Protein AF-A0A1B6MBL8-F1 (afdb_monomer)

InterPro domains:
  IPR002350 Kazal domain [PS51465] (46-97)
  IPR002350 Kazal domain [SM00280] (51-95)
  IPR036058 Kazal domain superfamily [SSF100895] (53-96)

Nearest PDB structures (foldseek):
  2n71-assembly1_A  TM=7.322E-01  e=5.851E-02  Cenchritis muricatus
  2xrc-assembly3_C  TM=9.035E-01  e=1.266E+00  Homo sapiens

pLDDT: mean 73.97, std 19.24, range [43.72, 96.44]

Secondary structure (DSSP, 8-state):
----------------------------TT-----S---S-TT--EE---SS----------EEETTS-EESSHHHHHHHHHTT----EEESS-TT----

Mean predicted aligned error: 16.82 Å

Solvent-accessible surface area (backbone atoms only — not comparable to full-atom values): 6920 Å² total; per-residue (Å²): 138,83,87,84,81,89,84,88,73,95,76,88,79,88,79,91,67,86,77,75,75,74,74,73,80,78,77,69,90,81,69,80,84,72,84,81,85,79,78,96,54,97,81,67,66,58,42,81,78,62,104,59,94,67,91,64,75,91,62,81,52,35,20,9,32,70,76,67,37,17,18,35,19,64,52,52,44,52,41,34,36,75,68,69,42,91,57,48,80,72,40,94,33,44,48,89,64,80,76,126

Structure (mmCIF, N/CA/C/O backbone):
data_AF-A0A1B6MBL8-F1
#
_entry.id   AF-A0A1B6MBL8-F1
#
loop_
_atom_site.group_PDB
_atom_site.id
_atom_site.type_symbol
_atom_site.label_atom_id
_atom_site.label_alt_id
_atom_site.label_comp_id
_atom_site.label_asym_id
_atom_site.label_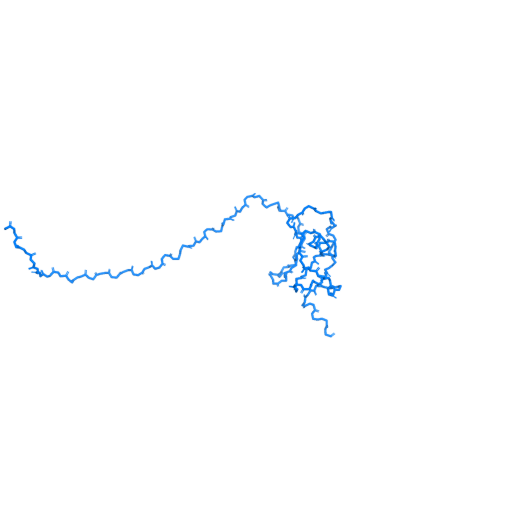entity_id
_atom_site.label_seq_id
_atom_site.pdbx_PDB_ins_code
_atom_site.Cartn_x
_atom_site.Cartn_y
_atom_site.Cartn_z
_atom_site.occupancy
_atom_site.B_iso_or_equiv
_atom_site.auth_seq_id
_atom_site.auth_comp_id
_atom_site.auth_asym_id
_atom_site.auth_atom_id
_atom_site.pdbx_PDB_model_num
ATOM 1 N N . MET A 1 1 ? -51.247 50.653 -36.278 1.00 47.12 1 MET A N 1
ATOM 2 C CA . MET A 1 1 ? -51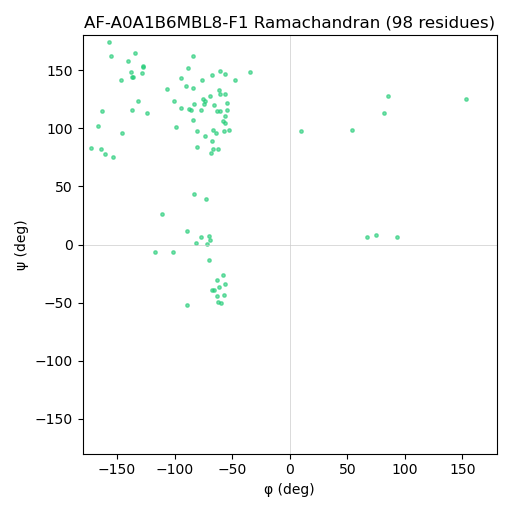.843 49.731 -37.276 1.00 47.12 1 MET A CA 1
ATOM 3 C C . MET A 1 1 ? -50.724 48.766 -37.679 1.00 47.12 1 MET A C 1
ATOM 5 O O . MET A 1 1 ? -49.795 49.215 -38.327 1.00 47.12 1 MET A O 1
ATOM 9 N N . LYS A 1 2 ? -50.604 47.533 -37.182 1.00 44.69 2 LYS A N 1
ATOM 10 C CA . LYS A 1 2 ? -51.530 46.403 -37.313 1.00 44.69 2 LYS A CA 1
ATOM 11 C C . LYS A 1 2 ? -51.813 45.733 -35.959 1.00 44.69 2 LYS A C 1
ATOM 13 O O . LYS A 1 2 ? -50.906 45.296 -35.263 1.00 44.69 2 LYS A O 1
ATOM 18 N N . VAL A 1 3 ? -53.102 45.686 -35.645 1.00 47.56 3 VAL A N 1
ATOM 19 C CA . VAL A 1 3 ? -53.762 44.751 -34.729 1.00 47.56 3 VAL A CA 1
ATOM 20 C C . VAL A 1 3 ? -53.564 43.343 -35.285 1.00 47.56 3 VAL A C 1
ATOM 22 O O . VAL A 1 3 ? -53.759 43.206 -36.481 1.00 47.56 3 VAL A O 1
ATOM 25 N N . TYR A 1 4 ? -53.170 42.361 -34.470 1.00 48.66 4 TYR A N 1
ATOM 26 C CA . TYR A 1 4 ? -53.660 40.970 -34.502 1.00 48.66 4 TYR A CA 1
ATOM 27 C C . TYR A 1 4 ? -53.088 40.225 -33.290 1.00 48.66 4 TYR A C 1
ATOM 29 O O . TYR A 1 4 ? -52.061 39.554 -33.347 1.00 48.66 4 TYR A O 1
ATOM 37 N N . LEU A 1 5 ? -53.774 40.404 -32.163 1.00 50.22 5 LEU A N 1
ATOM 38 C CA . LEU A 1 5 ? -53.786 39.448 -31.068 1.00 50.22 5 LEU A CA 1
ATOM 39 C C . LEU A 1 5 ? -54.952 38.478 -31.326 1.00 50.22 5 LEU A C 1
ATOM 41 O O . LEU A 1 5 ? -56.055 38.931 -31.622 1.00 50.22 5 LEU A O 1
ATOM 45 N N . LEU A 1 6 ? -54.676 37.186 -31.109 1.00 52.91 6 LEU A N 1
ATOM 46 C CA . LEU A 1 6 ? -55.602 36.051 -30.944 1.00 52.91 6 LEU A CA 1
ATOM 47 C C . LEU A 1 6 ? -56.165 35.411 -32.231 1.00 52.91 6 LEU A C 1
ATOM 49 O O . LEU A 1 6 ? -56.946 36.026 -32.943 1.00 52.91 6 LEU A O 1
ATOM 53 N N . PHE A 1 7 ? -55.780 34.152 -32.493 1.00 50.84 7 PHE A N 1
ATOM 54 C CA . PHE A 1 7 ? -56.649 32.956 -32.585 1.00 50.84 7 PHE A CA 1
ATOM 55 C C . PHE A 1 7 ? -56.063 31.865 -33.504 1.00 50.84 7 PHE A C 1
ATOM 57 O O . PHE A 1 7 ? -55.838 32.093 -34.687 1.00 50.84 7 PHE A O 1
ATOM 64 N N . GLY A 1 8 ? -55.930 30.651 -32.955 1.00 49.12 8 GLY A N 1
ATOM 65 C CA . GLY A 1 8 ? -55.689 29.402 -33.692 1.00 49.12 8 GLY A CA 1
ATOM 66 C C . GLY A 1 8 ? -54.207 29.155 -33.976 1.00 49.12 8 GLY A C 1
ATOM 67 O O . GLY A 1 8 ? -53.523 30.004 -34.514 1.00 49.12 8 GLY A O 1
ATOM 68 N N . VAL A 1 9 ? -53.596 28.021 -33.670 1.00 53.81 9 VAL A N 1
ATOM 69 C CA . VAL A 1 9 ? -54.101 26.676 -33.405 1.00 53.81 9 VAL A CA 1
ATOM 70 C C . VAL A 1 9 ? -52.916 25.993 -32.711 1.00 53.81 9 VAL A C 1
ATOM 72 O O . VAL A 1 9 ? -51.808 25.984 -33.235 1.00 53.81 9 VAL A O 1
ATOM 75 N N . LEU A 1 10 ? -53.033 25.605 -31.444 1.00 59.38 10 LEU A N 1
ATOM 76 C CA . LEU A 1 10 ? -53.099 24.190 -31.074 1.00 59.38 10 LEU A CA 1
ATOM 77 C C . LEU A 1 10 ? -52.786 23.247 -32.249 1.00 59.38 10 LEU A C 1
ATOM 79 O O . LEU A 1 10 ? -53.686 22.981 -33.023 1.00 59.38 10 LEU A O 1
ATOM 83 N N . TRP A 1 11 ? -51.550 22.761 -32.355 1.00 53.91 11 TRP A N 1
ATOM 84 C CA . TRP A 1 11 ? -51.142 21.464 -32.928 1.00 53.91 11 TRP A CA 1
ATOM 85 C C . TRP A 1 11 ? -49.703 21.243 -32.420 1.00 53.91 11 TRP A C 1
ATOM 87 O O . TRP A 1 11 ? -48.753 21.844 -32.903 1.00 53.91 11 TRP A O 1
ATOM 97 N N . LEU A 1 12 ? -49.564 20.741 -31.191 1.00 55.47 12 LEU A N 1
A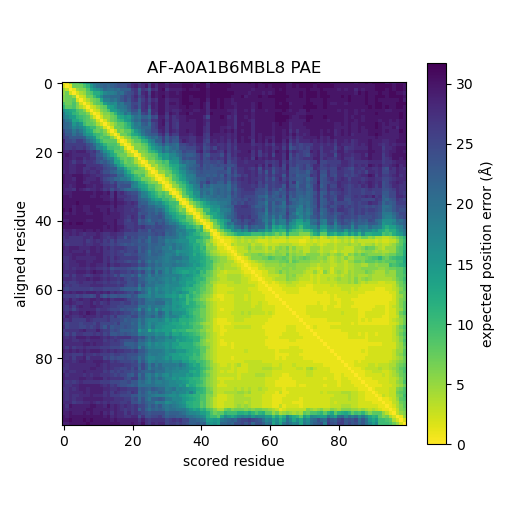TOM 98 C CA . LEU A 1 12 ? -49.195 19.345 -30.934 1.00 55.47 12 LEU A CA 1
ATOM 99 C C . LEU A 1 12 ? -47.908 18.930 -31.656 1.00 55.47 12 LEU A C 1
ATOM 101 O O . LEU A 1 12 ? -47.955 18.521 -32.808 1.00 55.47 12 LEU A O 1
ATOM 105 N N . ALA A 1 13 ? -46.792 18.944 -30.930 1.00 54.47 13 ALA A N 1
ATOM 106 C CA . ALA A 1 13 ? -45.857 17.822 -30.927 1.00 54.47 13 ALA A CA 1
ATOM 107 C C . ALA A 1 13 ? -44.871 17.992 -29.767 1.00 54.47 13 ALA A C 1
ATOM 109 O O . ALA A 1 13 ? -43.936 18.787 -29.804 1.00 54.47 13 ALA A O 1
ATOM 110 N N . VAL A 1 14 ? -45.153 17.229 -28.721 1.00 59.94 14 VAL A N 1
ATOM 111 C CA . VAL A 1 14 ? -44.205 16.742 -27.725 1.00 59.94 14 VAL A CA 1
ATOM 112 C C . VAL A 1 14 ? -42.953 16.154 -28.385 1.00 59.94 14 VAL A C 1
ATOM 114 O O . VAL A 1 14 ? -43.051 15.464 -29.397 1.00 59.94 14 VAL A O 1
ATOM 117 N N . ALA A 1 15 ? -41.794 16.392 -27.776 1.00 57.00 15 ALA A N 1
ATOM 118 C CA . ALA A 1 15 ? -40.650 15.487 -27.828 1.00 57.00 15 ALA A CA 1
ATOM 119 C C . ALA A 1 15 ? -39.717 15.816 -26.658 1.00 57.00 15 ALA A C 1
ATOM 121 O O . ALA A 1 15 ? -38.698 16.494 -26.783 1.00 57.00 15 ALA A O 1
ATOM 122 N N . ASP A 1 16 ? -40.117 15.344 -25.488 1.00 63.78 16 ASP A N 1
ATOM 123 C CA . ASP A 1 16 ? -39.240 15.044 -24.370 1.00 63.78 16 ASP A CA 1
ATOM 124 C C . ASP A 1 16 ? -38.139 14.089 -24.850 1.00 63.78 16 ASP A C 1
ATOM 126 O O . ASP A 1 16 ? -38.382 12.952 -25.246 1.00 63.78 16 ASP A O 1
ATOM 130 N N . ALA A 1 17 ? -36.897 14.557 -24.808 1.00 58.34 17 ALA A N 1
ATOM 131 C CA . ALA A 1 17 ? -35.741 13.682 -24.824 1.00 58.34 17 ALA A CA 1
ATOM 132 C C . ALA A 1 17 ? -34.657 14.324 -23.968 1.00 58.34 17 ALA A C 1
ATOM 134 O O . ALA A 1 17 ? -33.890 15.179 -24.414 1.00 58.34 17 ALA A O 1
ATOM 135 N N . SER A 1 18 ? -34.593 13.899 -22.711 1.00 56.47 18 SER A N 1
ATOM 136 C CA . SER A 1 18 ? -33.392 13.998 -21.894 1.00 56.47 18 SER A CA 1
ATOM 137 C C . SER A 1 18 ? -32.264 13.347 -22.694 1.00 56.47 18 SER A C 1
ATOM 139 O O . SER A 1 18 ? -32.153 12.122 -22.748 1.00 56.47 18 SER A O 1
ATOM 141 N N . VAL A 1 19 ? -31.443 14.151 -23.370 1.00 53.06 19 VAL A N 1
ATOM 142 C CA . VAL A 1 19 ? -30.207 13.665 -23.981 1.00 53.06 19 VAL A CA 1
ATOM 143 C C . VAL A 1 19 ? -29.293 13.278 -22.825 1.00 53.06 19 VAL A C 1
ATOM 145 O O . VAL A 1 19 ? -28.517 14.087 -22.318 1.00 53.06 19 VAL A O 1
ATOM 148 N N . VAL A 1 20 ? -29.394 12.027 -22.379 1.00 57.06 20 VAL A N 1
ATOM 149 C CA . VAL A 1 20 ? -28.330 11.384 -21.618 1.00 57.06 20 VAL A CA 1
ATOM 150 C C . VAL A 1 20 ? -27.163 11.316 -22.589 1.00 57.06 20 VAL A C 1
ATOM 152 O O . VAL A 1 20 ? -2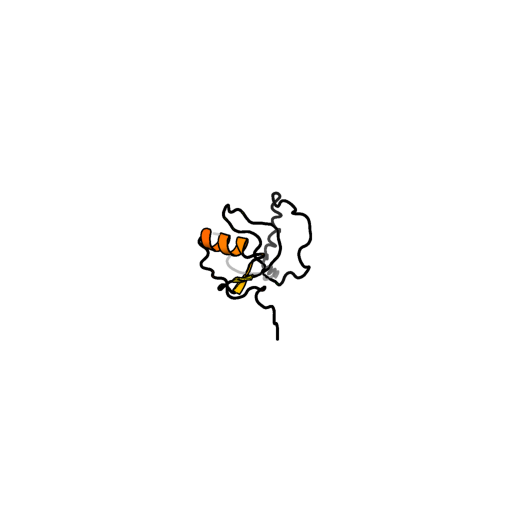7.109 10.450 -23.464 1.00 57.06 20 VAL A O 1
ATOM 155 N N . ARG A 1 21 ? -26.259 12.298 -22.502 1.00 64.12 21 ARG A N 1
ATOM 156 C CA . ARG A 1 21 ? -24.974 12.242 -23.194 1.00 64.12 21 ARG A CA 1
ATOM 157 C C . ARG A 1 21 ? -24.309 10.953 -22.732 1.00 64.12 21 ARG A C 1
ATOM 159 O O . ARG A 1 21 ? -23.832 10.871 -21.605 1.00 64.12 21 ARG A O 1
ATOM 166 N N . ARG A 1 22 ? -24.309 9.938 -23.597 1.00 60.69 22 ARG A N 1
ATOM 167 C CA . ARG A 1 22 ? -23.417 8.792 -23.457 1.00 60.69 22 ARG A CA 1
ATOM 168 C C . ARG A 1 22 ? -22.017 9.387 -23.464 1.00 60.69 22 ARG A C 1
ATOM 170 O O . ARG A 1 22 ? -21.575 9.888 -24.494 1.00 60.69 22 ARG A O 1
ATOM 177 N N . GLN A 1 23 ? -21.367 9.425 -22.307 1.00 52.38 23 GLN A N 1
ATOM 178 C CA . GLN A 1 23 ? -19.942 9.698 -22.273 1.00 52.38 23 GLN A CA 1
ATOM 179 C C . GLN A 1 23 ? -19.295 8.577 -23.080 1.00 52.38 23 GLN A C 1
ATOM 181 O O . GLN A 1 23 ? -19.424 7.400 -22.740 1.00 52.38 23 GLN A O 1
ATOM 186 N N . ALA A 1 24 ? -18.690 8.940 -24.209 1.00 57.03 24 ALA A N 1
ATOM 187 C CA . ALA A 1 24 ? -17.762 8.058 -24.879 1.00 57.03 24 ALA A CA 1
ATOM 188 C C . ALA A 1 24 ? -16.708 7.684 -23.835 1.00 57.03 24 ALA A C 1
ATOM 190 O O . ALA A 1 24 ? -16.099 8.567 -23.230 1.00 57.03 24 ALA A O 1
ATOM 191 N N . VAL A 1 25 ? -16.564 6.387 -23.571 1.00 55.44 25 VAL A N 1
ATOM 192 C CA . VAL A 1 25 ? -15.463 5.868 -22.766 1.00 55.44 25 VAL A CA 1
ATOM 193 C C . VAL A 1 25 ? -14.192 6.349 -23.444 1.00 55.44 25 VAL A C 1
ATOM 195 O O . VAL A 1 25 ? -13.891 5.959 -24.571 1.00 55.44 25 VAL A O 1
ATOM 198 N N . GLN A 1 26 ? -13.502 7.265 -22.782 1.00 43.72 26 GLN A N 1
ATOM 199 C CA . GLN A 1 26 ? -12.241 7.799 -23.245 1.00 43.72 26 GLN A CA 1
ATOM 200 C C . GLN A 1 26 ? -11.217 6.689 -23.012 1.00 43.72 26 GLN A C 1
ATOM 202 O O . GLN A 1 26 ? -10.731 6.485 -21.904 1.00 43.72 26 GLN A O 1
ATOM 207 N N . THR A 1 27 ? -10.996 5.871 -24.040 1.00 48.28 27 THR A N 1
ATOM 208 C CA . THR A 1 27 ? -9.886 4.924 -24.070 1.00 48.28 27 THR A CA 1
ATOM 209 C C . THR A 1 27 ? -8.615 5.752 -24.137 1.00 48.28 27 THR A C 1
ATOM 211 O O . THR A 1 27 ? -8.268 6.264 -25.201 1.00 48.28 27 THR A O 1
ATOM 214 N N . ASP A 1 28 ? -7.981 5.943 -22.987 1.00 58.94 28 ASP A N 1
ATOM 215 C CA . ASP A 1 28 ? -6.689 6.607 -22.890 1.00 58.94 28 ASP A CA 1
ATOM 216 C C . ASP A 1 28 ? -5.640 5.725 -23.601 1.00 58.94 28 ASP A C 1
ATOM 218 O O . ASP A 1 28 ? -5.494 4.551 -23.235 1.00 58.94 28 ASP A O 1
ATOM 222 N N . PRO A 1 29 ? -4.949 6.213 -24.647 1.00 60.78 29 PRO A N 1
ATOM 223 C CA . PRO A 1 29 ? -4.032 5.402 -25.449 1.00 60.78 29 PRO A CA 1
ATOM 224 C C . PRO A 1 29 ? -2.714 5.036 -24.740 1.00 60.78 29 PRO A C 1
ATOM 226 O O . PRO A 1 29 ? -1.923 4.290 -25.311 1.00 60.78 29 PRO A O 1
ATOM 229 N N . ASP A 1 30 ? -2.500 5.463 -23.491 1.00 55.81 30 ASP A N 1
ATOM 230 C CA . ASP A 1 30 ? -1.231 5.288 -22.767 1.00 55.81 30 ASP A CA 1
ATOM 231 C C . ASP A 1 30 ? -1.294 4.302 -21.585 1.00 55.81 30 ASP A C 1
ATOM 233 O O . ASP A 1 30 ? -0.497 4.379 -20.647 1.00 55.81 30 ASP A O 1
ATOM 237 N N . VAL A 1 31 ? -2.212 3.327 -21.598 1.00 51.47 31 VAL A N 1
ATOM 238 C CA . VAL A 1 31 ? -2.145 2.207 -20.643 1.00 51.47 31 VAL A CA 1
ATOM 239 C C . VAL A 1 31 ? -1.198 1.134 -21.194 1.00 51.47 31 VAL A C 1
ATOM 241 O O . VAL A 1 31 ? -1.587 0.395 -22.105 1.00 51.47 31 VAL A O 1
ATOM 244 N N . PRO A 1 32 ? 0.026 0.961 -20.647 1.00 53.00 32 PRO A N 1
ATOM 245 C CA . PRO A 1 32 ? 0.845 -0.181 -21.006 1.00 53.00 32 PRO A CA 1
ATOM 246 C C . PRO A 1 32 ? 0.107 -1.439 -20.559 1.00 53.00 32 PRO A C 1
ATOM 248 O O . PRO A 1 32 ? -0.123 -1.670 -19.367 1.00 53.00 32 PRO A O 1
ATOM 251 N N . THR A 1 33 ? -0.282 -2.237 -21.551 1.00 51.84 33 THR A N 1
ATOM 252 C CA . THR A 1 33 ? -0.803 -3.588 -21.375 1.00 51.84 33 THR A CA 1
ATOM 253 C C . THR A 1 33 ? 0.254 -4.393 -20.624 1.00 51.84 33 THR A C 1
ATOM 255 O O . THR A 1 33 ? 1.235 -4.851 -21.203 1.00 51.84 33 THR A O 1
ATOM 258 N N . SER A 1 34 ? 0.081 -4.512 -19.307 1.00 58.50 34 SER A N 1
ATOM 259 C CA . SER A 1 34 ? 0.931 -5.336 -18.455 1.00 58.50 34 SER A CA 1
ATOM 260 C C . SER A 1 34 ? 0.435 -6.773 -18.523 1.00 58.50 34 SER A C 1
ATOM 262 O O . SER A 1 34 ? -0.720 -7.071 -18.221 1.00 58.50 34 SER A O 1
ATOM 264 N N . THR A 1 35 ? 1.324 -7.656 -18.950 1.00 47.16 35 THR A N 1
ATOM 265 C CA . THR A 1 35 ? 1.094 -9.074 -19.207 1.00 47.16 35 THR A CA 1
ATOM 266 C C . THR A 1 35 ? 0.524 -9.813 -17.980 1.00 47.16 35 THR A C 1
ATOM 268 O O . THR A 1 35 ? 1.035 -9.697 -16.871 1.00 47.16 35 THR A O 1
ATOM 271 N N . ARG A 1 36 ? -0.570 -10.541 -18.250 1.00 58.19 36 ARG A N 1
ATOM 272 C CA . ARG A 1 36 ? -1.475 -11.393 -17.439 1.00 58.19 36 ARG A CA 1
ATOM 273 C C . ARG A 1 36 ? -0.817 -12.182 -16.286 1.00 58.19 36 ARG A C 1
ATOM 275 O O . ARG A 1 36 ? 0.294 -12.664 -16.442 1.00 58.19 36 ARG A O 1
ATOM 282 N N . ILE A 1 37 ? -1.489 -12.453 -15.157 1.00 47.12 37 ILE A N 1
ATOM 283 C CA . ILE A 1 37 ? -2.918 -12.809 -14.997 1.00 47.12 37 ILE A CA 1
ATOM 284 C C . ILE A 1 37 ? -3.554 -12.070 -13.792 1.00 47.12 37 ILE A C 1
ATOM 286 O O . ILE A 1 37 ? -3.178 -12.352 -12.656 1.00 47.12 37 ILE A O 1
ATOM 290 N N . PRO A 1 38 ? -4.546 -11.180 -13.995 1.00 56.38 38 PRO A N 1
ATOM 291 C CA . PRO A 1 38 ? -5.449 -10.732 -12.933 1.00 56.38 38 PRO A CA 1
ATOM 292 C C . PRO A 1 38 ? -6.504 -11.816 -12.630 1.00 56.38 38 PRO A C 1
ATOM 294 O O . PRO A 1 38 ? -6.993 -12.449 -13.572 1.00 56.38 38 PRO A O 1
ATOM 297 N N . PRO A 1 39 ? -6.898 -12.042 -11.360 1.00 53.03 39 PRO A N 1
ATOM 298 C CA . PRO A 1 39 ? -8.053 -12.876 -11.051 1.00 53.03 39 PRO A CA 1
ATOM 299 C C . PRO A 1 39 ? -9.304 -12.268 -11.696 1.00 53.03 39 PRO A C 1
ATOM 301 O O . PRO A 1 39 ? -9.577 -11.079 -11.564 1.00 53.03 39 PRO A O 1
ATOM 304 N N . ALA A 1 40 ? -10.044 -13.101 -12.424 1.00 49.47 40 ALA A N 1
ATOM 305 C CA . ALA A 1 40 ? -11.202 -12.745 -13.241 1.00 49.47 40 ALA A CA 1
ATOM 306 C C . ALA A 1 40 ? -12.467 -12.394 -12.425 1.00 49.47 40 ALA A C 1
ATOM 308 O O . ALA A 1 40 ? -13.568 -12.778 -12.810 1.00 49.47 40 ALA A O 1
ATOM 309 N N . ASN A 1 41 ? -12.327 -11.681 -11.305 1.00 54.31 41 ASN A N 1
ATOM 310 C CA . ASN A 1 41 ? -13.459 -11.098 -10.594 1.00 54.31 41 ASN A CA 1
ATOM 311 C C . ASN A 1 41 ? -13.252 -9.577 -10.440 1.00 54.31 41 ASN A C 1
ATOM 313 O O . ASN A 1 41 ? -12.346 -9.176 -9.707 1.00 54.31 41 ASN A O 1
ATOM 317 N N . PRO A 1 42 ? -14.070 -8.730 -11.093 1.00 52.72 42 PRO A N 1
ATOM 318 C CA . PRO A 1 42 ? -13.980 -7.272 -10.988 1.00 52.72 42 PRO A CA 1
ATOM 319 C C . PRO A 1 42 ? -1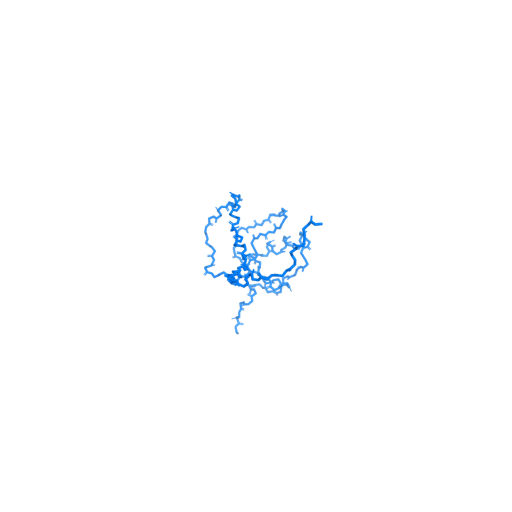4.390 -6.699 -9.618 1.00 52.72 42 PRO A C 1
ATOM 321 O O . PRO A 1 42 ? -14.397 -5.482 -9.465 1.00 52.72 42 PRO A O 1
ATOM 324 N N . GLU A 1 43 ? -14.718 -7.529 -8.625 1.00 55.19 43 GLU A N 1
ATOM 325 C CA . GLU A 1 43 ? -15.235 -7.053 -7.335 1.00 55.19 43 GLU A CA 1
ATOM 326 C C . GLU A 1 43 ? -14.210 -7.029 -6.185 1.00 55.19 43 GLU A C 1
ATOM 328 O O . GLU A 1 43 ? -14.501 -6.505 -5.114 1.00 55.19 43 GLU A O 1
ATOM 333 N N . ILE A 1 44 ? -12.990 -7.550 -6.369 1.00 60.28 44 ILE A N 1
ATOM 334 C CA . ILE A 1 44 ? -11.973 -7.522 -5.302 1.00 60.28 44 ILE A CA 1
ATOM 335 C C . ILE A 1 44 ? -11.016 -6.361 -5.554 1.00 60.28 44 ILE A C 1
ATOM 337 O O . ILE A 1 44 ? -10.108 -6.450 -6.383 1.00 60.28 44 ILE A O 1
ATOM 341 N N . THR A 1 45 ? -11.216 -5.270 -4.817 1.00 70.19 45 THR A N 1
ATOM 342 C CA . THR A 1 45 ? -10.413 -4.046 -4.874 1.00 70.19 45 THR A CA 1
ATOM 343 C C . THR A 1 45 ? -8.997 -4.289 -4.339 1.00 70.19 45 THR A C 1
ATOM 345 O O . THR A 1 45 ? -8.650 -4.001 -3.194 1.00 70.19 45 THR A O 1
ATOM 348 N N . THR A 1 46 ? -8.158 -4.891 -5.183 1.00 87.00 46 THR A N 1
ATOM 349 C CA . THR A 1 46 ? -6.736 -5.079 -4.897 1.00 87.00 46 THR A CA 1
ATOM 350 C C . THR A 1 46 ? -5.932 -3.936 -5.506 1.00 87.00 46 THR A C 1
ATOM 352 O O . THR A 1 46 ? -5.886 -3.774 -6.722 1.00 87.00 46 THR A O 1
ATOM 355 N N . VAL A 1 47 ? -5.265 -3.159 -4.662 1.00 90.31 47 VAL A N 1
ATOM 356 C CA . VAL A 1 47 ? -4.355 -2.075 -5.011 1.00 90.31 47 VAL A CA 1
ATOM 357 C C . VAL A 1 47 ? -3.024 -2.666 -5.468 1.00 90.31 47 VAL A C 1
ATOM 359 O O . VAL A 1 47 ? -2.307 -3.310 -4.700 1.00 90.31 47 VAL A O 1
ATOM 362 N N . TYR A 1 48 ? -2.692 -2.442 -6.739 1.00 88.88 48 TYR A N 1
ATOM 363 C CA . TYR A 1 48 ? -1.430 -2.863 -7.364 1.00 88.88 48 TYR A CA 1
ATOM 364 C C . TYR A 1 48 ? -0.574 -1.685 -7.853 1.00 88.88 48 TYR A C 1
ATOM 366 O O . TYR A 1 48 ? 0.549 -1.885 -8.314 1.00 88.88 48 TYR A O 1
ATOM 374 N N . ARG A 1 49 ? -1.102 -0.458 -7.783 1.00 86.06 49 ARG A N 1
ATOM 375 C CA . ARG A 1 49 ? -0.442 0.778 -8.216 1.00 86.06 49 ARG A CA 1
ATOM 376 C C . ARG A 1 49 ? -0.692 1.885 -7.213 1.00 86.06 49 ARG A C 1
ATOM 378 O O . ARG A 1 49 ? -1.744 1.939 -6.587 1.00 86.06 49 ARG A O 1
ATOM 385 N N . VAL A 1 50 ? 0.289 2.767 -7.106 1.00 87.25 50 VAL A N 1
ATOM 386 C CA . VAL A 1 50 ? 0.320 3.878 -6.161 1.00 87.25 50 VAL A CA 1
ATOM 387 C C . VAL A 1 50 ? 0.814 5.110 -6.915 1.00 87.25 50 VAL A C 1
ATOM 389 O O . VAL A 1 50 ? 1.642 4.977 -7.812 1.00 87.25 50 VAL A O 1
ATOM 392 N N . SER A 1 51 ? 0.292 6.296 -6.599 1.00 84.31 51 SER A N 1
ATOM 393 C CA . SER A 1 51 ? 0.468 7.525 -7.404 1.00 84.31 51 SER A CA 1
ATOM 394 C C . SER A 1 51 ? 1.879 8.133 -7.388 1.00 84.31 51 SER A C 1
ATOM 396 O O . SER A 1 51 ? 2.096 9.236 -7.878 1.00 84.31 51 SER A O 1
ATOM 398 N N . CYS A 1 52 ? 2.843 7.445 -6.801 1.00 89.06 52 CYS A N 1
ATOM 399 C CA . CYS A 1 52 ? 4.174 7.932 -6.481 1.00 89.06 52 CYS A CA 1
ATOM 400 C C . CYS A 1 52 ? 5.225 6.904 -6.898 1.00 89.06 52 CYS A C 1
ATOM 402 O O . CYS A 1 52 ? 4.919 5.732 -7.127 1.00 89.06 52 CYS A O 1
ATOM 404 N N . ASN A 1 53 ? 6.485 7.330 -6.955 1.00 89.25 53 ASN A N 1
ATOM 405 C CA . ASN A 1 53 ? 7.563 6.430 -7.325 1.00 89.25 53 ASN A CA 1
ATOM 406 C C . ASN A 1 53 ? 8.106 5.694 -6.095 1.00 89.25 53 ASN A C 1
ATOM 408 O O . ASN A 1 53 ? 8.664 6.311 -5.188 1.00 89.25 53 ASN A O 1
ATOM 412 N N . CYS A 1 54 ? 7.959 4.374 -6.081 1.00 88.75 54 CYS A N 1
ATOM 413 C CA . CYS A 1 54 ? 8.478 3.511 -5.032 1.00 88.75 54 CYS A CA 1
ATOM 414 C C . CYS A 1 54 ? 8.890 2.155 -5.621 1.00 88.75 54 CYS A C 1
ATOM 416 O O . CYS A 1 54 ? 8.202 1.622 -6.495 1.00 88.75 54 CYS A O 1
ATOM 418 N N . PRO A 1 55 ? 10.000 1.565 -5.158 1.00 86.88 55 PRO A N 1
ATOM 419 C CA . PRO A 1 55 ? 10.377 0.225 -5.571 1.00 86.88 55 PRO A CA 1
ATOM 420 C C . PRO A 1 55 ? 9.4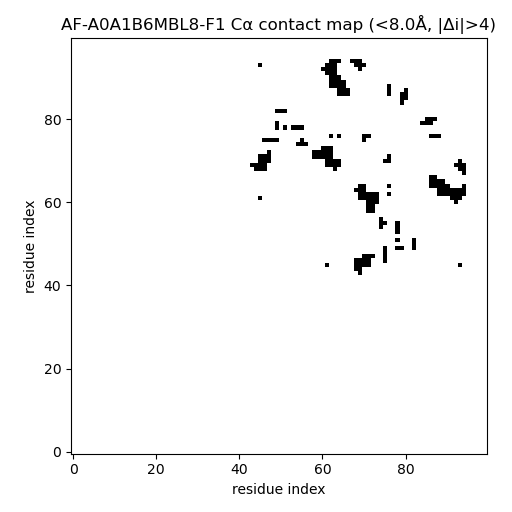95 -0.814 -4.866 1.00 86.88 55 PRO A C 1
ATOM 422 O O . PRO A 1 55 ? 9.438 -0.872 -3.638 1.00 86.88 55 PRO A O 1
ATOM 425 N N . PHE A 1 56 ? 8.839 -1.677 -5.639 1.00 89.44 56 PHE A N 1
ATOM 426 C CA . PHE A 1 56 ? 8.139 -2.859 -5.136 1.00 89.44 56 PHE A CA 1
ATOM 427 C C . PHE A 1 56 ? 8.345 -4.041 -6.084 1.00 89.44 56 PHE A C 1
ATOM 429 O O . PHE A 1 56 ? 8.676 -3.875 -7.258 1.00 89.44 56 PHE A O 1
ATOM 436 N N . THR A 1 57 ? 8.168 -5.254 -5.568 1.00 87.75 57 THR A N 1
ATOM 437 C CA . THR A 1 57 ? 8.241 -6.470 -6.380 1.00 87.75 57 THR A CA 1
ATOM 438 C C . THR A 1 57 ? 6.864 -6.793 -6.967 1.00 87.75 57 THR A C 1
ATOM 440 O O . THR A 1 57 ? 5.843 -6.482 -6.351 1.00 87.75 57 THR A O 1
ATOM 443 N N . PRO A 1 58 ? 6.792 -7.464 -8.129 1.00 83.19 58 PRO A N 1
ATOM 444 C CA . PRO A 1 58 ? 5.524 -7.918 -8.705 1.00 83.19 58 PRO A CA 1
ATOM 445 C C . PRO A 1 58 ? 4.962 -9.171 -8.007 1.00 83.19 58 PRO A C 1
ATOM 447 O O . PRO A 1 58 ? 3.994 -9.762 -8.479 1.00 83.19 58 PRO A O 1
ATOM 450 N N . GLN A 1 59 ? 5.580 -9.625 -6.910 1.00 89.25 59 GLN A N 1
ATOM 451 C CA . GLN A 1 59 ? 5.166 -10.836 -6.213 1.00 89.25 59 GLN A CA 1
ATOM 452 C C . GLN A 1 59 ? 3.812 -10.620 -5.537 1.00 89.25 59 GLN A C 1
ATOM 454 O O . GLN A 1 59 ? 3.639 -9.671 -4.773 1.00 89.25 59 GLN A O 1
ATOM 459 N N . TYR A 1 60 ? 2.868 -11.518 -5.802 1.00 89.75 60 TYR A N 1
ATOM 460 C CA . TYR A 1 60 ? 1.529 -11.455 -5.232 1.00 89.75 60 TYR A CA 1
ATOM 461 C C . TYR A 1 60 ? 1.485 -12.138 -3.860 1.00 89.75 60 TYR A C 1
ATOM 463 O O . TYR A 1 60 ? 1.697 -13.345 -3.750 1.00 89.75 60 TYR A O 1
ATOM 471 N N . ALA A 1 61 ? 1.217 -11.355 -2.818 1.00 93.38 61 ALA A N 1
ATOM 472 C CA . ALA A 1 61 ? 1.086 -11.799 -1.432 1.00 93.38 61 ALA A CA 1
ATOM 473 C C . ALA A 1 61 ? 0.169 -10.817 -0.677 1.00 93.38 61 ALA A C 1
ATOM 475 O O . ALA A 1 61 ? 0.665 -9.965 0.064 1.00 93.38 61 ALA A O 1
ATOM 476 N N . PRO A 1 62 ? -1.156 -10.876 -0.905 1.00 93.62 62 PRO A N 1
ATOM 477 C CA . PRO A 1 62 ? -2.044 -9.774 -0.581 1.00 93.62 62 PRO A CA 1
ATOM 478 C C . PRO A 1 62 ? -2.178 -9.538 0.923 1.00 93.62 62 PRO A C 1
ATOM 480 O O . PRO A 1 62 ? -2.206 -10.478 1.720 1.00 93.62 62 PRO A O 1
ATOM 483 N N . VAL A 1 63 ? -2.325 -8.271 1.292 1.00 94.81 63 VAL A N 1
ATOM 484 C CA . VAL A 1 63 ? -2.540 -7.816 2.671 1.00 94.81 63 VAL A CA 1
ATOM 485 C C . VAL A 1 63 ? -3.769 -6.919 2.747 1.00 94.81 63 VAL A C 1
ATOM 487 O O . VAL A 1 63 ? -4.127 -6.289 1.757 1.00 94.81 63 VAL A O 1
ATOM 490 N N . CYS A 1 64 ? -4.412 -6.852 3.908 1.00 94.69 64 CYS A N 1
ATOM 491 C CA . CYS A 1 64 ? -5.588 -6.020 4.129 1.00 94.69 64 CYS A CA 1
ATOM 492 C C . CYS A 1 64 ? -5.169 -4.745 4.850 1.00 94.69 64 CYS A C 1
ATOM 494 O O . CYS A 1 64 ? -4.556 -4.823 5.919 1.00 94.69 64 CYS A O 1
ATOM 496 N N . GLY A 1 65 ? -5.476 -3.595 4.256 1.00 94.75 65 GLY A N 1
ATOM 497 C CA . GLY A 1 65 ? -5.262 -2.277 4.835 1.00 94.75 65 GLY A CA 1
ATOM 498 C C . GLY A 1 65 ? -6.394 -1.850 5.772 1.00 94.75 65 GLY A C 1
ATOM 499 O O . GLY A 1 65 ? -7.501 -2.387 5.743 1.00 94.75 65 GLY A O 1
ATOM 500 N N . SER A 1 66 ? -6.121 -0.853 6.610 1.00 95.62 66 SER A N 1
ATOM 501 C CA . SER A 1 66 ? -7.096 -0.241 7.521 1.00 95.62 66 SER A CA 1
ATOM 502 C C . SER A 1 66 ? -8.169 0.591 6.832 1.00 95.62 66 SER A C 1
ATOM 504 O O . SER A 1 66 ? -9.175 0.933 7.439 1.00 95.62 66 SER A O 1
ATOM 506 N N . ASP A 1 67 ? -7.953 0.890 5.560 1.00 92.88 67 ASP A N 1
ATOM 507 C CA . ASP A 1 67 ? -8.899 1.488 4.626 1.00 92.88 67 ASP A CA 1
ATOM 508 C C . ASP A 1 67 ? -9.867 0.456 4.013 1.00 92.88 67 ASP A C 1
ATOM 510 O O . ASP A 1 67 ? -10.695 0.808 3.174 1.00 92.88 67 ASP A O 1
ATOM 514 N N . GLY A 1 68 ? -9.764 -0.820 4.408 1.00 91.50 68 GLY A N 1
ATOM 515 C CA . GLY A 1 68 ? -10.573 -1.912 3.867 1.00 91.50 68 GLY A CA 1
ATOM 516 C C . GLY A 1 68 ? -10.151 -2.358 2.466 1.00 91.50 68 GLY A C 1
ATOM 517 O O . GLY A 1 68 ? -10.844 -3.176 1.861 1.00 91.50 68 GLY A O 1
ATOM 518 N N . GLN A 1 69 ? -9.024 -1.855 1.951 1.00 92.44 69 GLN A N 1
ATOM 519 C CA . GLN A 1 69 ? -8.499 -2.221 0.640 1.00 92.44 69 GLN A CA 1
ATOM 520 C C . GLN A 1 69 ? -7.481 -3.351 0.748 1.00 92.44 69 GLN A C 1
ATOM 522 O O . GLN A 1 69 ? -6.676 -3.418 1.681 1.00 92.44 69 GLN A O 1
ATOM 527 N N . SER A 1 70 ? -7.483 -4.246 -0.238 1.00 94.19 70 SER A N 1
ATOM 528 C CA . SER A 1 70 ? -6.419 -5.243 -0.344 1.00 94.19 70 SER A CA 1
ATOM 529 C C . SER A 1 70 ? -5.242 -4.629 -1.080 1.00 94.19 70 SER A C 1
ATOM 531 O O . SER A 1 70 ? -5.431 -4.022 -2.120 1.00 94.19 70 SER A O 1
ATOM 533 N N . TYR A 1 71 ? -4.019 -4.810 -0.611 1.00 93.62 71 TYR A N 1
ATOM 534 C CA . TYR A 1 71 ? -2.812 -4.398 -1.324 1.00 93.62 71 TYR A CA 1
ATOM 535 C C . TYR A 1 71 ? -2.138 -5.652 -1.868 1.00 93.62 71 TYR A C 1
ATOM 537 O O . TYR A 1 71 ? -2.020 -6.636 -1.142 1.00 93.62 71 TYR A O 1
ATOM 545 N N . GLY A 1 72 ? -1.714 -5.641 -3.136 1.00 92.62 72 GLY A N 1
ATOM 546 C CA . GLY A 1 72 ? -1.204 -6.834 -3.831 1.00 92.62 72 GLY A CA 1
ATOM 547 C C . GLY A 1 72 ? -0.003 -7.488 -3.141 1.00 92.62 72 GLY A C 1
ATOM 548 O O . GLY A 1 72 ? 0.197 -8.698 -3.255 1.00 92.62 72 GLY A O 1
ATOM 549 N N . ASN A 1 73 ? 0.752 -6.697 -2.381 1.00 93.81 73 ASN A N 1
ATOM 550 C CA . ASN A 1 73 ? 1.727 -7.151 -1.404 1.00 93.81 73 ASN A CA 1
ATOM 551 C C . ASN A 1 73 ? 1.986 -6.077 -0.339 1.00 93.81 73 ASN A C 1
ATOM 553 O O . ASN A 1 73 ? 1.504 -4.944 -0.423 1.00 93.81 73 ASN A O 1
ATOM 557 N N . ILE A 1 74 ? 2.780 -6.441 0.667 1.00 95.25 74 ILE A N 1
ATOM 558 C CA . ILE A 1 74 ? 3.182 -5.527 1.737 1.00 95.25 74 ILE A CA 1
ATOM 559 C C . ILE A 1 74 ? 4.024 -4.350 1.226 1.00 95.25 74 ILE A C 1
ATOM 561 O O . ILE A 1 74 ? 3.939 -3.261 1.786 1.00 95.25 74 ILE A O 1
ATOM 565 N N . GLN A 1 75 ? 4.812 -4.530 0.156 1.00 95.56 75 GLN A N 1
ATOM 566 C CA . GLN A 1 75 ? 5.603 -3.434 -0.409 1.00 95.56 75 GLN A CA 1
ATOM 567 C C . GLN A 1 75 ? 4.701 -2.342 -1.002 1.00 95.56 75 GLN A C 1
ATOM 569 O O . GLN A 1 75 ? 4.968 -1.161 -0.801 1.00 95.56 75 GLN A O 1
ATOM 574 N N . ILE A 1 76 ? 3.607 -2.722 -1.668 1.00 94.88 76 ILE A N 1
ATOM 575 C CA . ILE A 1 76 ? 2.619 -1.798 -2.236 1.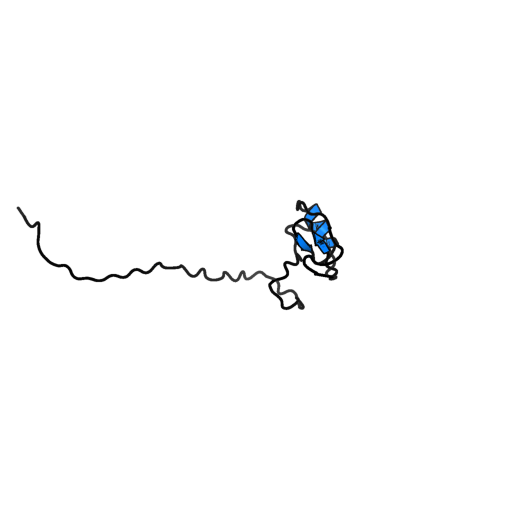00 94.88 76 ILE A CA 1
ATOM 576 C C . ILE A 1 76 ? 1.866 -1.053 -1.122 1.00 94.88 76 ILE A C 1
ATOM 578 O O . ILE A 1 76 ? 1.681 0.157 -1.235 1.00 94.88 76 ILE A O 1
ATOM 582 N N . LEU A 1 77 ? 1.515 -1.719 -0.012 1.00 95.50 77 LEU A N 1
ATOM 583 C CA . LEU A 1 77 ? 0.935 -1.047 1.165 1.00 95.50 77 LEU A CA 1
ATOM 584 C C . LEU A 1 77 ? 1.907 -0.030 1.766 1.00 95.50 77 LEU A C 1
ATOM 586 O O . LEU A 1 77 ? 1.549 1.125 1.972 1.00 95.50 77 LEU A O 1
ATOM 590 N N . ASN A 1 78 ? 3.154 -0.434 2.006 1.00 95.38 78 ASN A N 1
ATOM 591 C CA . ASN A 1 78 ? 4.171 0.461 2.561 1.00 95.38 78 ASN A CA 1
ATOM 592 C C . ASN A 1 78 ? 4.446 1.648 1.636 1.00 95.38 78 ASN A C 1
ATOM 594 O O . ASN A 1 78 ? 4.656 2.765 2.103 1.00 95.38 78 ASN A O 1
ATOM 598 N N . CYS A 1 79 ? 4.412 1.417 0.325 1.00 95.31 79 CYS A N 1
ATOM 599 C CA .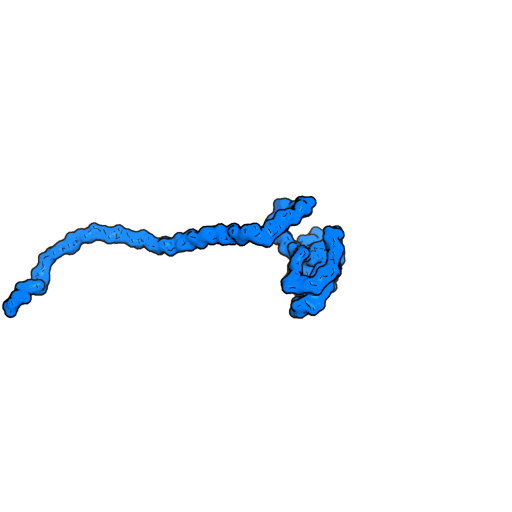 CYS A 1 79 ? 4.496 2.486 -0.648 1.00 95.31 79 CYS A CA 1
ATOM 600 C C . CYS A 1 79 ? 3.310 3.450 -0.536 1.00 95.31 79 CYS A C 1
ATOM 602 O O . CYS A 1 79 ? 3.518 4.657 -0.507 1.00 95.31 79 CYS A O 1
ATOM 604 N N . ALA A 1 80 ? 2.081 2.955 -0.389 1.00 94.44 80 ALA A N 1
ATOM 605 C CA . ALA A 1 80 ? 0.922 3.817 -0.169 1.00 94.44 80 ALA A CA 1
ATOM 606 C C . ALA A 1 80 ? 1.095 4.709 1.062 1.00 94.44 80 ALA A C 1
ATOM 608 O O . ALA A 1 80 ? 0.867 5.916 0.959 1.00 94.44 80 ALA A O 1
ATOM 609 N N . VAL A 1 81 ? 1.593 4.154 2.171 1.00 95.12 81 VAL A N 1
ATOM 610 C CA . VAL A 1 81 ? 1.923 4.921 3.383 1.00 95.12 81 VAL A CA 1
ATOM 611 C C . VAL A 1 81 ? 2.974 5.988 3.111 1.00 95.12 81 VAL A C 1
ATOM 613 O O . VAL A 1 81 ? 2.767 7.155 3.440 1.00 95.12 81 VAL A O 1
ATOM 616 N N . PHE A 1 82 ? 4.081 5.609 2.469 1.00 94.06 82 PHE A N 1
ATOM 617 C CA . PHE A 1 82 ? 5.151 6.538 2.103 1.00 94.06 82 PHE A CA 1
ATOM 618 C C . PHE A 1 82 ? 4.638 7.701 1.245 1.00 94.06 82 PHE A C 1
ATOM 620 O O . PHE A 1 82 ? 5.092 8.833 1.375 1.00 94.06 82 PHE A O 1
ATOM 627 N N . CYS A 1 83 ? 3.642 7.433 0.410 1.00 94.19 83 CYS A N 1
ATOM 628 C CA . CYS A 1 83 ? 3.073 8.402 -0.514 1.00 94.19 83 CYS A CA 1
ATOM 629 C C . CYS A 1 83 ? 1.916 9.211 0.065 1.00 94.19 83 CYS A C 1
ATOM 631 O O . CYS A 1 83 ? 1.229 9.916 -0.672 1.00 94.19 83 CYS A O 1
ATOM 633 N N . GLY A 1 84 ? 1.719 9.130 1.382 1.00 94.12 84 GLY A N 1
ATOM 634 C CA . GLY A 1 84 ? 0.756 9.941 2.118 1.00 94.12 84 GLY A CA 1
ATOM 635 C C . GLY A 1 84 ? -0.611 9.289 2.304 1.00 94.12 84 GLY A C 1
ATOM 636 O O . GLY A 1 84 ? -1.516 9.933 2.829 1.00 94.12 84 GLY A O 1
ATOM 637 N N . THR A 1 85 ? -0.782 8.021 1.922 1.00 94.25 85 THR A N 1
ATOM 638 C CA . THR A 1 85 ? -2.010 7.280 2.238 1.00 94.25 85 THR A CA 1
ATOM 639 C C . THR A 1 85 ? -2.002 6.925 3.719 1.00 94.25 85 THR A C 1
ATOM 641 O O . THR A 1 85 ? -1.083 6.270 4.207 1.00 94.25 85 THR A O 1
ATOM 644 N N . ASN A 1 86 ? -3.033 7.331 4.455 1.00 96.00 86 ASN A N 1
ATOM 645 C CA . ASN A 1 86 ? -3.174 6.950 5.856 1.00 96.00 86 ASN A CA 1
ATOM 646 C C . ASN A 1 86 ? -3.760 5.533 5.956 1.00 96.00 86 ASN A C 1
ATOM 648 O O . ASN A 1 86 ? -4.967 5.349 6.077 1.00 96.00 86 ASN A O 1
ATOM 652 N N . VAL A 1 87 ? -2.894 4.527 5.847 1.00 95.44 87 VAL A N 1
ATOM 653 C CA . VAL A 1 87 ? -3.275 3.113 5.893 1.00 95.44 87 VAL A CA 1
ATOM 654 C C . VAL A 1 87 ? -2.294 2.322 6.752 1.00 95.44 87 VAL A C 1
ATOM 656 O O . VAL A 1 87 ? -1.098 2.588 6.776 1.00 95.44 87 VAL A O 1
ATOM 659 N N . THR A 1 88 ? -2.793 1.330 7.477 1.00 96.44 88 THR A N 1
ATOM 660 C CA . THR A 1 88 ? -1.973 0.359 8.210 1.00 96.44 88 THR A CA 1
ATOM 661 C C . THR A 1 88 ? -2.394 -1.053 7.837 1.00 96.44 88 THR A C 1
ATOM 663 O O . THR A 1 88 ? -3.531 -1.279 7.436 1.00 96.44 88 THR A O 1
ATOM 666 N N . MET A 1 89 ? -1.487 -2.022 7.927 1.00 95.69 89 MET A N 1
ATOM 667 C CA . MET A 1 89 ? -1.833 -3.418 7.661 1.00 95.69 89 MET A CA 1
ATOM 668 C C . MET A 1 89 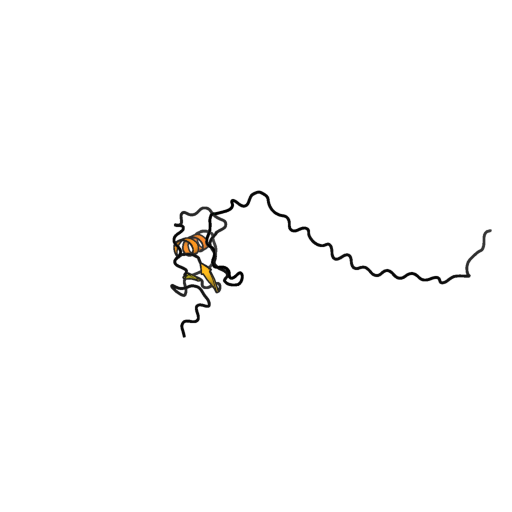? -2.635 -3.996 8.836 1.00 95.69 89 MET A C 1
ATOM 670 O O . MET A 1 89 ? -2.109 -4.082 9.944 1.00 95.69 89 MET A O 1
ATOM 674 N N . ILE A 1 90 ? -3.859 -4.460 8.578 1.00 95.19 90 ILE A N 1
ATOM 675 C CA . ILE A 1 90 ? -4.682 -5.200 9.545 1.00 95.19 90 ILE A CA 1
ATOM 676 C C . ILE A 1 90 ? -4.405 -6.705 9.449 1.00 95.19 90 ILE A C 1
ATOM 678 O O . ILE A 1 90 ? -4.108 -7.349 10.454 1.00 95.19 90 ILE A O 1
ATOM 682 N N . TYR A 1 91 ? -4.474 -7.278 8.243 1.00 93.31 91 TYR A N 1
ATOM 683 C CA . TYR A 1 91 ? -4.333 -8.725 8.041 1.00 93.31 91 TYR A CA 1
ATOM 684 C C . TYR A 1 91 ? -3.285 -9.062 6.984 1.00 93.31 91 TYR A C 1
ATOM 686 O O . TYR A 1 91 ? -3.143 -8.371 5.977 1.00 93.31 91 TYR A O 1
ATOM 694 N N . ARG A 1 92 ? -2.598 -10.198 7.168 1.00 93.88 92 ARG A N 1
ATOM 695 C CA . ARG A 1 92 ? -1.694 -10.805 6.169 1.00 93.88 92 ARG A CA 1
ATOM 696 C C . ARG A 1 92 ? -2.464 -11.657 5.148 1.00 93.88 92 ARG A C 1
ATOM 698 O O . ARG A 1 92 ? -2.108 -12.798 4.858 1.00 93.88 92 ARG A O 1
ATOM 705 N N . SER A 1 93 ? -3.583 -11.125 4.684 1.00 92.00 93 SER A N 1
ATOM 706 C CA . SER A 1 93 ? -4.456 -11.691 3.659 1.00 92.00 93 SER A CA 1
ATOM 707 C C . SER A 1 93 ? -5.230 -10.558 3.004 1.00 92.00 93 SER A C 1
ATOM 709 O O . SER A 1 93 ? -5.358 -9.498 3.606 1.00 92.00 93 SER A O 1
ATOM 711 N N . ALA A 1 94 ? -5.800 -10.782 1.821 1.00 91.38 94 ALA A N 1
ATOM 712 C CA . ALA A 1 94 ? -6.741 -9.831 1.230 1.00 91.38 94 ALA A CA 1
ATOM 713 C C . ALA A 1 94 ? -7.920 -9.545 2.185 1.00 91.38 94 ALA A C 1
ATOM 715 O O . ALA A 1 94 ? -8.362 -10.437 2.921 1.00 91.38 94 ALA A O 1
ATOM 716 N N . CYS A 1 95 ? -8.443 -8.320 2.159 1.00 90.56 95 CYS A N 1
ATOM 717 C CA . CYS A 1 95 ? -9.684 -7.967 2.842 1.00 90.56 95 CYS A CA 1
ATOM 718 C C . CYS A 1 95 ? -10.849 -8.804 2.300 1.00 90.56 95 CYS A C 1
ATOM 720 O O . CYS A 1 95 ? -10.837 -9.224 1.144 1.00 90.56 95 CYS A O 1
ATOM 722 N N . GLY A 1 96 ? -11.840 -9.098 3.144 1.00 84.88 96 GLY A N 1
ATOM 723 C CA . GLY A 1 96 ? -12.990 -9.916 2.739 1.00 84.88 96 GLY A CA 1
ATOM 724 C C . GLY A 1 96 ? -12.652 -11.378 2.425 1.00 84.88 96 GLY A C 1
ATOM 725 O O . GLY A 1 96 ? -13.533 -12.129 2.010 1.00 84.88 96 GLY A O 1
ATOM 726 N N . SER A 1 97 ? -11.407 -11.817 2.663 1.00 79.00 97 SER A N 1
ATOM 727 C CA . SER A 1 97 ? -11.077 -13.240 2.746 1.00 79.00 97 SER A CA 1
ATOM 728 C C . SER A 1 97 ? -11.776 -13.793 3.985 1.00 79.00 97 SER A C 1
ATOM 730 O O . SER A 1 97 ? -11.169 -13.850 5.051 1.00 79.00 97 SER A O 1
ATOM 732 N N . ASN A 1 98 ? -13.061 -14.132 3.872 1.00 67.38 98 ASN A N 1
ATOM 733 C CA . ASN A 1 98 ? -13.819 -14.824 4.909 1.00 67.38 98 ASN A CA 1
ATOM 734 C C . ASN A 1 98 ? -13.174 -16.196 5.132 1.00 67.38 98 ASN A C 1
ATOM 736 O O . ASN A 1 98 ? -13.579 -17.203 4.554 1.00 67.38 98 ASN A O 1
ATOM 740 N N . ARG A 1 99 ? -12.108 -16.227 5.930 1.00 59.03 99 ARG A N 1
ATOM 741 C CA . ARG A 1 99 ? -11.636 -17.440 6.575 1.00 59.03 99 ARG A CA 1
ATOM 742 C C . ARG A 1 99 ? -12.534 -17.596 7.790 1.00 59.03 99 ARG A C 1
ATOM 744 O O . ARG A 1 99 ? -12.369 -16.856 8.756 1.00 59.03 99 ARG A O 1
ATOM 751 N N . GLY A 1 100 ? -13.557 -18.432 7.614 1.00 44.22 100 GLY A N 1
ATOM 752 C CA . GLY A 1 100 ? -14.469 -18.840 8.679 1.00 44.22 100 GLY A CA 1
ATOM 753 C C . GLY A 1 100 ? -13.745 -19.467 9.858 1.00 44.22 100 GLY A C 1
ATOM 754 O O . GLY A 1 100 ? -12.588 -19.916 9.677 1.00 44.22 100 GLY A O 1
#

Sequence (100 aa):
MKVYLLFGVLWLAVADASVVRRQAVQTDPDVPTSTRIPPANPEITTVYRVSCNCPFTPQYAPVCGSDGQSYGNIQILNCAVFCGTNVTMIYRSACGSNRG

Organism: NCBI:txid36148

Radius of gyration: 27.36 Å; Cα contacts (8 Å, |Δi|>4): 106; chains: 1; bounding box: 67×69×47 Å

Foldseek 3Di:
DDDDDDDDDDDDDDDDDPPPPPPDPPPDPPDPPDDDDDPPDPPQQEAADDPDDDDDDPDAFWFAKPVLHIYRQPRRVVVNVVVPNPIDTDGSHGRPPPPD